Protein AF-A0A6I4RIL9-F1 (afdb_monomer_lite)

Structure (mmCIF, N/CA/C/O backbone):
data_AF-A0A6I4RIL9-F1
#
_entry.id   AF-A0A6I4RIL9-F1
#
loop_
_atom_site.group_PDB
_atom_site.id
_atom_site.type_symbol
_atom_site.label_atom_id
_atom_site.label_alt_id
_atom_site.label_comp_id
_atom_site.label_asym_id
_atom_site.label_entity_id
_atom_site.label_seq_id
_atom_site.pdbx_PDB_ins_code
_atom_site.Cartn_x
_atom_site.Cartn_y
_atom_site.Cartn_z
_atom_site.occupancy
_atom_site.B_iso_or_equiv
_atom_site.auth_seq_id
_atom_site.auth_comp_id
_atom_site.auth_asym_id
_atom_site.auth_atom_id
_atom_site.pdbx_PDB_model_num
ATOM 1 N N . MET A 1 1 ? 39.811 -12.676 -13.874 1.00 53.66 1 MET A N 1
ATOM 2 C CA . MET A 1 1 ? 38.931 -11.908 -12.967 1.00 53.66 1 MET A CA 1
ATOM 3 C C . MET A 1 1 ? 37.984 -11.093 -13.837 1.00 53.66 1 MET A C 1
ATOM 5 O O . MET A 1 1 ? 38.395 -10.083 -14.389 1.00 53.66 1 MET A O 1
ATOM 9 N N . SER A 1 2 ? 36.781 -11.600 -14.100 1.00 66.12 2 SER A N 1
ATOM 10 C CA . SER A 1 2 ? 35.879 -11.022 -15.105 1.00 66.12 2 SER A CA 1
ATOM 11 C C . SER A 1 2 ? 35.146 -9.795 -14.552 1.00 66.12 2 SER A C 1
ATOM 13 O O . SER A 1 2 ? 34.467 -9.886 -13.536 1.00 66.12 2 SER A O 1
ATOM 15 N N . LEU A 1 3 ? 35.255 -8.655 -15.242 1.00 71.38 3 LEU A N 1
ATOM 16 C CA . LEU A 1 3 ? 34.658 -7.362 -14.857 1.00 71.38 3 LEU A CA 1
ATOM 17 C C . LEU A 1 3 ? 33.143 -7.269 -15.141 1.00 71.38 3 LEU A C 1
ATOM 19 O O . LEU A 1 3 ? 32.523 -6.230 -14.927 1.00 71.38 3 LEU A O 1
ATOM 23 N N . TRP A 1 4 ? 32.529 -8.349 -15.627 1.00 63.50 4 TRP A N 1
ATOM 24 C CA . TRP A 1 4 ? 31.138 -8.362 -16.092 1.00 63.50 4 TRP A CA 1
ATOM 25 C C . TRP A 1 4 ? 30.102 -8.181 -14.975 1.00 63.50 4 TRP A C 1
ATOM 27 O O . TRP A 1 4 ? 29.002 -7.706 -15.244 1.00 63.50 4 TRP A O 1
ATOM 37 N N . 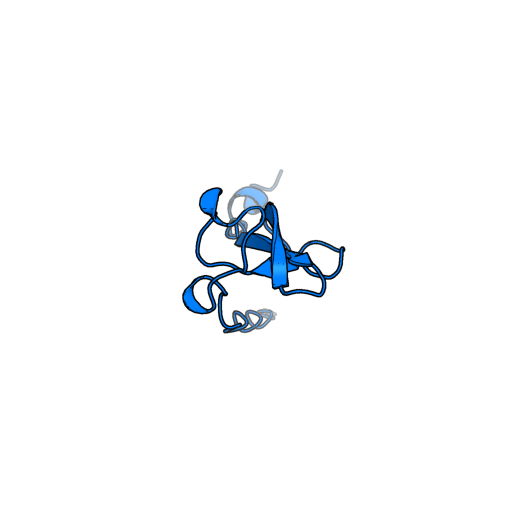SER A 1 5 ? 30.454 -8.460 -13.717 1.00 62.12 5 SER A N 1
ATOM 38 C CA . SER A 1 5 ? 29.570 -8.236 -12.562 1.00 62.12 5 SER A CA 1
ATOM 39 C C . SER A 1 5 ? 29.202 -6.759 -12.353 1.00 62.12 5 SER A C 1
ATOM 41 O O . SER A 1 5 ? 28.196 -6.470 -11.711 1.00 62.12 5 SER A O 1
ATOM 43 N N . LEU A 1 6 ? 29.982 -5.824 -12.913 1.00 64.56 6 LEU A N 1
ATOM 44 C CA . LEU A 1 6 ? 29.733 -4.378 -12.827 1.00 64.56 6 LEU A CA 1
ATOM 45 C C . LEU A 1 6 ? 28.670 -3.886 -13.821 1.00 64.56 6 LEU A C 1
ATOM 47 O O . LEU A 1 6 ? 28.105 -2.813 -13.633 1.00 64.56 6 LEU A O 1
ATOM 51 N N . LEU A 1 7 ? 28.388 -4.666 -14.867 1.00 66.50 7 LEU A N 1
ATOM 52 C CA . LEU A 1 7 ? 27.407 -4.335 -15.907 1.00 66.50 7 LEU A CA 1
ATOM 53 C C . LEU A 1 7 ? 26.023 -4.927 -15.601 1.00 66.50 7 LEU A C 1
ATOM 55 O O . LEU A 1 7 ? 25.095 -4.785 -16.400 1.00 66.50 7 LEU A O 1
ATOM 59 N N . ALA A 1 8 ? 25.865 -5.601 -14.456 1.00 64.44 8 ALA A N 1
ATOM 60 C CA . ALA A 1 8 ? 24.576 -6.125 -14.038 1.00 64.44 8 ALA A CA 1
ATOM 61 C C . ALA A 1 8 ? 23.590 -4.956 -13.842 1.00 64.44 8 ALA A C 1
ATOM 63 O O . ALA A 1 8 ? 23.898 -4.016 -13.103 1.00 64.44 8 ALA A O 1
ATOM 64 N N . PRO A 1 9 ? 22.403 -4.983 -14.478 1.00 63.72 9 PRO A N 1
ATOM 65 C CA . PRO A 1 9 ? 21.422 -3.918 -14.334 1.00 63.72 9 PRO A CA 1
ATOM 66 C C . PRO A 1 9 ? 21.073 -3.754 -12.855 1.00 63.72 9 PRO A C 1
ATOM 68 O O . PRO A 1 9 ? 20.567 -4.679 -12.212 1.00 63.72 9 PRO A O 1
ATOM 71 N N . AR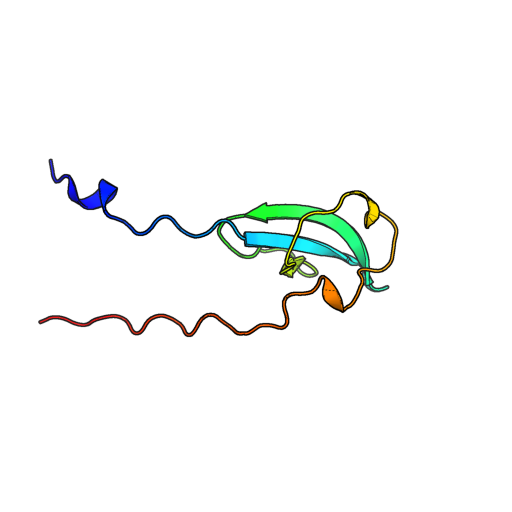G A 1 10 ? 21.379 -2.575 -12.305 1.00 64.25 10 ARG A N 1
ATOM 72 C CA . ARG A 1 10 ? 21.117 -2.250 -10.904 1.00 64.25 10 ARG A CA 1
ATOM 73 C C . ARG A 1 10 ? 19.616 -2.388 -10.674 1.00 64.25 10 ARG A C 1
ATOM 75 O O . ARG A 1 10 ? 18.835 -1.653 -11.274 1.00 64.25 10 ARG A O 1
ATOM 82 N N . ARG A 1 11 ? 19.205 -3.371 -9.861 1.00 66.56 11 ARG A N 1
ATOM 83 C CA . ARG A 1 11 ? 17.784 -3.599 -9.558 1.00 66.56 11 ARG A CA 1
ATOM 84 C C . ARG A 1 11 ? 17.197 -2.287 -9.052 1.00 66.56 11 ARG A C 1
ATOM 86 O O . ARG A 1 11 ? 17.702 -1.750 -8.068 1.00 66.56 11 ARG A O 1
ATOM 93 N N . ALA A 1 12 ? 16.163 -1.782 -9.720 1.00 76.81 12 ALA A N 1
ATOM 94 C CA . ALA A 1 12 ? 15.467 -0.587 -9.267 1.00 76.81 12 ALA A CA 1
ATOM 95 C C . ALA A 1 12 ? 15.013 -0.794 -7.815 1.00 76.81 12 ALA A C 1
ATOM 97 O O . ALA A 1 12 ? 14.497 -1.857 -7.461 1.00 76.81 12 ALA A O 1
ATOM 98 N N . MET A 1 13 ? 15.287 0.193 -6.969 1.00 84.69 13 MET A N 1
ATOM 99 C CA . MET A 1 13 ? 14.846 0.195 -5.581 1.00 84.69 13 MET A CA 1
ATOM 100 C C . MET A 1 13 ? 13.346 0.478 -5.587 1.00 84.69 13 MET A C 1
ATOM 102 O O . MET A 1 13 ? 12.911 1.495 -6.124 1.00 84.69 13 MET A O 1
ATOM 106 N N . ARG A 1 14 ? 12.559 -0.468 -5.076 1.00 90.38 14 ARG A N 1
ATOM 107 C CA . ARG A 1 14 ? 11.100 -0.371 -5.011 1.00 90.38 14 ARG A CA 1
ATOM 108 C C . ARG A 1 14 ? 10.686 0.036 -3.613 1.00 90.38 14 ARG A C 1
ATOM 110 O O . ARG A 1 14 ? 11.430 -0.163 -2.653 1.00 90.38 14 ARG A O 1
ATOM 117 N N . ARG A 1 15 ? 9.487 0.584 -3.500 1.00 92.31 15 AR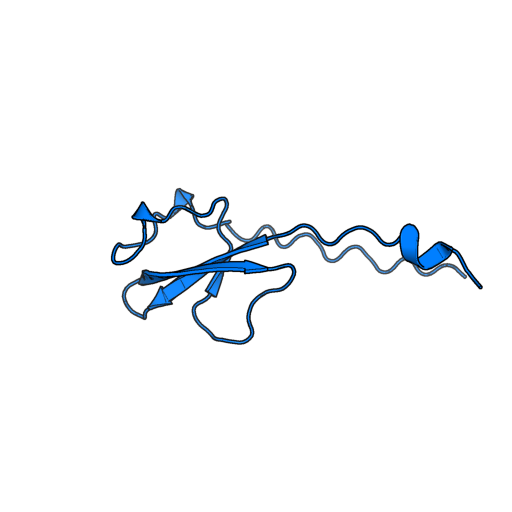G A N 1
ATOM 118 C CA . ARG A 1 15 ? 8.948 1.128 -2.258 1.00 92.31 15 ARG A CA 1
ATOM 119 C C . ARG A 1 15 ? 7.729 0.323 -1.877 1.00 92.31 15 ARG A C 1
ATOM 121 O O . ARG A 1 15 ? 6.910 0.001 -2.730 1.00 92.31 15 ARG A O 1
ATOM 128 N N . TYR A 1 16 ? 7.620 -0.008 -0.603 1.00 92.94 16 TYR A N 1
ATOM 129 C CA . TYR A 1 16 ? 6.537 -0.824 -0.095 1.00 92.94 16 TYR A CA 1
ATOM 130 C C . TYR A 1 16 ? 5.967 -0.233 1.190 1.00 92.94 16 TYR A C 1
ATOM 132 O O . TYR A 1 16 ? 6.702 0.304 2.024 1.00 92.94 16 TYR A O 1
ATOM 140 N N . ALA A 1 17 ? 4.661 -0.400 1.365 1.00 94.00 17 ALA A N 1
ATOM 141 C CA . ALA A 1 17 ? 3.941 -0.108 2.594 1.00 94.00 17 ALA A CA 1
ATOM 142 C C . ALA A 1 17 ? 3.339 -1.403 3.151 1.00 94.00 17 ALA A C 1
ATOM 144 O O . ALA A 1 17 ? 2.783 -2.203 2.403 1.00 94.00 17 ALA A O 1
ATOM 145 N N . LEU A 1 18 ? 3.463 -1.627 4.457 1.00 94.19 18 LEU A N 1
ATOM 146 C CA . LEU A 1 18 ? 2.810 -2.730 5.157 1.00 94.19 18 LEU A CA 1
ATOM 147 C C . LEU A 1 18 ? 1.429 -2.278 5.604 1.00 94.19 18 LEU A C 1
ATOM 149 O O . LEU A 1 18 ? 1.331 -1.362 6.422 1.00 94.19 18 LEU A O 1
ATOM 153 N N . LEU A 1 19 ? 0.393 -2.944 5.118 1.00 93.50 19 LEU A N 1
ATOM 154 C CA . LEU A 1 19 ? -0.983 -2.720 5.535 1.00 93.50 19 LEU A CA 1
ATOM 155 C C . LEU A 1 19 ? -1.427 -3.803 6.517 1.00 93.50 19 LEU A C 1
ATOM 157 O O . LEU A 1 19 ? -1.053 -4.969 6.384 1.00 93.50 19 LEU A O 1
ATOM 161 N N . ASP A 1 20 ? -2.232 -3.413 7.501 1.00 92.56 20 ASP A N 1
ATOM 162 C CA . ASP A 1 20 ? -2.986 -4.368 8.309 1.00 92.56 20 ASP A CA 1
ATOM 163 C C . ASP A 1 20 ? -4.296 -4.790 7.620 1.00 92.56 20 ASP A C 1
ATOM 165 O O . ASP A 1 20 ? -4.622 -4.346 6.518 1.00 92.56 20 ASP A O 1
ATOM 169 N N . ALA A 1 21 ? -5.067 -5.659 8.279 1.00 91.00 21 ALA A N 1
ATOM 170 C CA . ALA A 1 21 ? -6.343 -6.150 7.758 1.00 91.00 21 ALA A CA 1
ATOM 171 C C . ALA A 1 21 ? -7.396 -5.043 7.545 1.00 91.00 21 ALA A C 1
ATOM 173 O O . ALA A 1 21 ? -8.344 -5.250 6.793 1.00 91.00 21 ALA A O 1
ATOM 174 N N . ALA A 1 22 ? -7.235 -3.878 8.179 1.00 91.19 22 ALA A N 1
ATOM 175 C CA . ALA A 1 22 ? -8.103 -2.717 8.002 1.00 91.19 22 ALA A CA 1
ATOM 176 C C . ALA A 1 22 ? -7.594 -1.757 6.906 1.00 91.19 22 ALA A C 1
ATOM 178 O O . ALA A 1 22 ? -8.214 -0.723 6.660 1.00 91.19 22 ALA A O 1
ATOM 179 N N . GLY A 1 23 ? -6.470 -2.070 6.249 1.00 90.12 23 GLY A N 1
ATOM 180 C CA . GLY A 1 23 ? -5.849 -1.214 5.237 1.00 90.12 23 GLY A CA 1
ATOM 181 C C . GLY A 1 23 ? -5.050 -0.043 5.820 1.00 90.12 23 GLY A C 1
ATOM 182 O O . GLY A 1 23 ? -4.731 0.903 5.094 1.00 90.12 23 GLY A O 1
ATOM 183 N N . ILE A 1 24 ? -4.730 -0.077 7.118 1.00 93.56 24 ILE A N 1
ATOM 184 C CA . ILE A 1 24 ? -3.934 0.955 7.785 1.00 93.56 24 ILE A CA 1
ATOM 185 C C . ILE A 1 24 ? -2.451 0.662 7.576 1.00 93.56 24 ILE A C 1
ATOM 187 O O . ILE A 1 24 ? -1.982 -0.450 7.820 1.00 93.56 24 ILE A O 1
ATOM 191 N N . CYS A 1 25 ? -1.691 1.679 7.175 1.00 94.94 25 CYS A N 1
ATOM 192 C CA . CYS A 1 25 ? -0.254 1.564 6.998 1.00 94.94 25 CYS A CA 1
ATOM 193 C C . CYS A 1 25 ? 0.464 1.484 8.354 1.00 94.94 25 CYS A C 1
ATOM 195 O O . CYS A 1 25 ? 0.403 2.395 9.182 1.00 94.94 25 CYS A O 1
ATOM 197 N N . ARG A 1 26 ? 1.172 0.376 8.574 1.00 94.88 26 ARG A N 1
ATOM 198 C CA . ARG A 1 26 ? 1.929 0.072 9.796 1.00 94.88 26 ARG A CA 1
ATOM 199 C C . ARG A 1 26 ? 3.426 0.281 9.640 1.00 94.88 26 ARG A C 1
ATOM 201 O O . ARG A 1 26 ? 4.088 0.608 10.618 1.00 94.88 26 ARG A O 1
ATOM 208 N N . ALA A 1 27 ? 3.957 0.093 8.436 1.00 94.00 27 ALA A N 1
ATOM 209 C CA . ALA A 1 27 ? 5.380 0.252 8.166 1.00 94.00 27 ALA A CA 1
ATOM 210 C C . ALA A 1 27 ? 5.635 0.663 6.716 1.00 94.00 27 ALA A C 1
ATOM 212 O O . ALA A 1 27 ? 4.818 0.422 5.831 1.00 94.00 27 ALA A O 1
ATOM 213 N N . LEU A 1 28 ? 6.805 1.249 6.488 1.00 93.62 28 LEU A N 1
ATOM 214 C CA . LEU A 1 28 ? 7.282 1.703 5.188 1.00 93.62 28 LEU A CA 1
ATOM 215 C C . LEU A 1 28 ? 8.686 1.141 4.970 1.00 93.62 28 LEU A C 1
ATOM 217 O O . LEU A 1 28 ? 9.487 1.106 5.906 1.00 93.62 28 LEU A O 1
ATOM 221 N N . ARG A 1 29 ? 8.986 0.672 3.758 1.00 91.94 29 ARG A N 1
ATOM 222 C CA . ARG A 1 29 ? 10.307 0.127 3.428 1.00 91.94 29 ARG A CA 1
ATOM 223 C C . ARG A 1 29 ? 10.629 0.270 1.954 1.00 91.94 29 ARG A C 1
ATOM 225 O O . ARG A 1 29 ? 9.811 -0.045 1.098 1.00 91.94 29 ARG A O 1
ATOM 232 N N . GLU A 1 30 ? 11.878 0.605 1.675 1.00 91.31 30 GLU A N 1
ATOM 233 C CA . GLU A 1 30 ? 12.453 0.487 0.343 1.00 91.31 30 GLU A CA 1
ATOM 234 C C . GLU A 1 30 ? 13.263 -0.809 0.236 1.00 91.31 30 GLU A C 1
ATOM 236 O O . GLU A 1 30 ? 14.079 -1.126 1.102 1.00 91.31 30 GLU A O 1
ATOM 241 N N . ALA A 1 31 ? 12.999 -1.601 -0.799 1.00 88.12 31 ALA A N 1
ATOM 242 C CA . ALA A 1 31 ? 13.655 -2.880 -1.027 1.00 88.12 31 ALA A CA 1
ATOM 243 C C . ALA A 1 31 ? 13.742 -3.194 -2.525 1.00 88.12 31 ALA A C 1
ATOM 245 O O . ALA A 1 31 ? 12.888 -2.812 -3.320 1.00 88.12 31 ALA A O 1
ATOM 246 N N . HIS A 1 32 ? 14.765 -3.944 -2.929 1.00 83.81 32 HIS A N 1
ATOM 247 C CA . HIS A 1 32 ? 14.899 -4.392 -4.321 1.00 83.81 32 HIS A CA 1
ATOM 248 C C . HIS A 1 32 ? 13.919 -5.515 -4.695 1.00 83.81 32 HIS A C 1
ATOM 250 O O . HIS A 1 32 ? 13.665 -5.738 -5.878 1.00 83.81 32 HIS A O 1
ATOM 256 N N . SER A 1 33 ? 13.380 -6.220 -3.699 1.00 81.81 33 SER A N 1
ATOM 257 C CA . SER A 1 33 ? 12.448 -7.336 -3.864 1.00 81.81 33 SER A CA 1
ATOM 258 C C . SER A 1 33 ? 11.271 -7.183 -2.911 1.00 81.81 33 SER A C 1
ATOM 260 O O . SER A 1 33 ? 11.413 -6.572 -1.848 1.00 81.81 33 SER A O 1
ATOM 262 N N . ALA A 1 34 ? 10.132 -7.767 -3.288 1.00 80.62 34 ALA A N 1
ATOM 263 C CA . ALA A 1 34 ? 8.969 -7.831 -2.422 1.00 80.62 34 ALA A CA 1
ATOM 264 C C . ALA A 1 34 ? 9.337 -8.561 -1.116 1.00 80.62 34 ALA A C 1
ATOM 266 O O . ALA A 1 34 ? 10.001 -9.602 -1.156 1.00 80.62 34 ALA A O 1
ATOM 267 N N . PRO A 1 35 ? 8.944 -8.019 0.039 1.00 84.31 35 PRO A N 1
ATOM 268 C CA . PRO A 1 35 ? 9.135 -8.687 1.315 1.00 84.31 35 PRO A CA 1
ATOM 269 C C . PRO A 1 35 ? 8.412 -10.028 1.408 1.00 84.31 35 PRO A C 1
ATOM 271 O O . PRO A 1 35 ? 7.321 -10.177 0.874 1.00 84.31 35 PRO A O 1
ATOM 274 N N . THR A 1 36 ? 8.968 -10.970 2.172 1.00 85.94 36 THR A N 1
ATOM 275 C CA . THR A 1 36 ? 8.362 -12.301 2.364 1.00 85.94 36 THR A CA 1
ATOM 276 C C . THR A 1 36 ? 7.099 -12.278 3.231 1.00 85.94 36 THR A C 1
ATOM 278 O O . THR A 1 36 ? 6.282 -13.189 3.153 1.00 85.94 36 THR A O 1
ATOM 281 N N . GLN A 1 37 ? 6.927 -11.263 4.084 1.00 86.31 37 GLN A N 1
ATOM 282 C CA . GLN A 1 37 ? 5.728 -11.146 4.917 1.00 86.31 37 GLN A CA 1
ATOM 283 C C . GLN A 1 37 ? 4.501 -10.736 4.085 1.00 86.31 37 GLN A C 1
ATOM 285 O O . GLN A 1 37 ? 4.626 -9.899 3.190 1.00 86.31 37 GLN A O 1
ATOM 290 N N . PRO A 1 38 ? 3.305 -11.251 4.410 1.00 86.44 38 PRO A N 1
ATOM 291 C CA . PRO A 1 38 ? 2.065 -10.792 3.795 1.00 86.44 38 PRO A CA 1
ATOM 292 C C . PRO A 1 38 ? 1.730 -9.352 4.214 1.00 86.44 38 PRO A C 1
ATOM 294 O O . PRO A 1 38 ? 2.190 -8.869 5.249 1.00 86.44 38 PRO A O 1
ATOM 297 N N . GLY A 1 39 ? 0.914 -8.669 3.407 1.00 89.38 39 GLY A N 1
ATOM 298 C CA . GLY A 1 39 ? 0.430 -7.308 3.682 1.00 89.38 39 GLY A CA 1
ATOM 299 C C . GLY A 1 39 ? 1.316 -6.182 3.143 1.00 89.38 39 GLY A C 1
ATOM 300 O O . GLY A 1 39 ? 0.932 -5.019 3.225 1.00 89.38 39 GLY A O 1
ATOM 301 N N . TRP A 1 40 ? 2.477 -6.494 2.565 1.00 91.62 40 TRP A N 1
ATOM 302 C CA . TRP A 1 40 ? 3.285 -5.501 1.859 1.00 91.62 40 TRP A CA 1
ATOM 303 C C . TRP A 1 40 ? 2.715 -5.233 0.467 1.00 91.62 40 TRP A C 1
ATOM 305 O O . TRP A 1 40 ? 2.598 -6.145 -0.349 1.00 91.62 40 TRP A O 1
ATOM 315 N N . VAL A 1 41 ? 2.405 -3.971 0.193 1.00 90.75 41 VAL A N 1
ATOM 316 C CA . VAL A 1 41 ? 1.966 -3.486 -1.119 1.00 90.75 41 VAL A CA 1
ATOM 317 C C . VAL A 1 41 ? 3.010 -2.540 -1.692 1.00 90.75 41 VAL A C 1
ATOM 319 O O . VAL A 1 41 ? 3.653 -1.802 -0.946 1.00 90.75 41 VAL A O 1
ATOM 322 N N . GLU A 1 42 ? 3.214 -2.582 -3.007 1.00 91.50 42 GLU A N 1
ATOM 323 C CA . GLU A 1 42 ? 4.122 -1.661 -3.696 1.00 91.50 42 GLU A CA 1
ATOM 324 C C . GLU A 1 42 ? 3.468 -0.278 -3.812 1.00 91.50 42 GLU A C 1
ATOM 326 O O . GLU A 1 42 ? 2.283 -0.158 -4.133 1.00 91.50 42 GLU A O 1
ATOM 331 N N . VAL A 1 43 ? 4.239 0.765 -3.514 1.00 91.88 43 VAL A N 1
ATOM 332 C CA . VAL A 1 43 ? 3.782 2.158 -3.506 1.00 91.88 43 VAL A CA 1
ATOM 333 C C . VAL A 1 43 ? 4.677 3.036 -4.370 1.00 91.88 43 VAL A C 1
ATOM 335 O O . VAL A 1 43 ? 5.852 2.733 -4.571 1.00 91.88 43 VAL A O 1
ATOM 338 N N . GLU A 1 44 ? 4.126 4.123 -4.905 1.00 90.31 44 GLU A N 1
ATOM 339 C CA . GLU A 1 44 ? 4.878 5.031 -5.779 1.00 90.31 44 GLU A CA 1
ATOM 340 C C . GLU A 1 44 ? 5.927 5.830 -4.995 1.00 90.31 44 GLU A C 1
ATOM 342 O O . GLU A 1 44 ? 7.011 6.109 -5.506 1.00 90.31 44 GLU A O 1
ATOM 347 N N . GLU A 1 45 ? 5.652 6.147 -3.729 1.00 91.00 45 GLU A N 1
ATOM 348 C CA . GLU A 1 4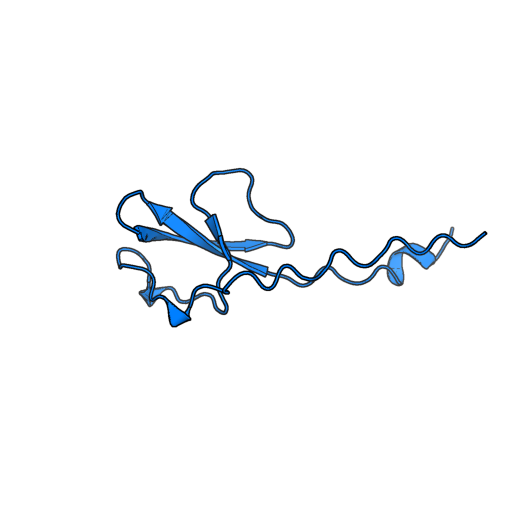5 ? 6.514 6.944 -2.852 1.00 91.00 45 GLU A CA 1
ATOM 349 C C . GLU A 1 45 ? 6.484 6.438 -1.401 1.00 91.00 45 GLU A C 1
ATOM 351 O O . GLU A 1 45 ? 5.592 5.690 -1.011 1.00 91.00 45 GLU 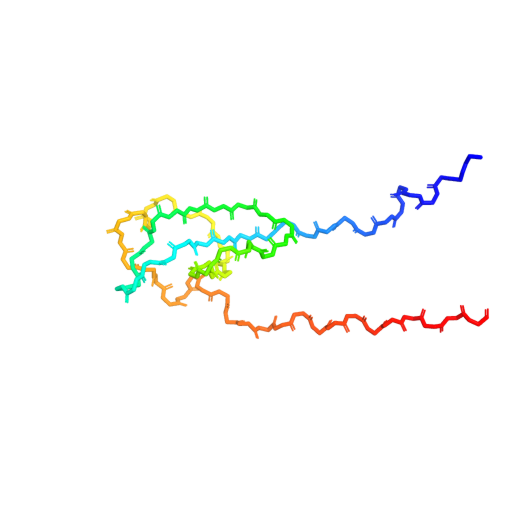A O 1
ATOM 356 N N . ILE A 1 46 ? 7.472 6.830 -0.590 1.00 90.44 46 ILE A N 1
ATOM 357 C CA . ILE A 1 46 ? 7.477 6.582 0.858 1.00 90.44 46 ILE A CA 1
ATOM 358 C C . ILE A 1 46 ? 7.051 7.870 1.554 1.00 90.44 46 ILE A C 1
ATOM 360 O O . ILE A 1 46 ? 7.808 8.839 1.573 1.00 90.44 46 ILE A O 1
ATOM 364 N N . CYS A 1 47 ? 5.864 7.868 2.161 1.00 92.44 47 CYS A N 1
ATOM 365 C CA . CYS A 1 47 ? 5.380 9.007 2.930 1.00 92.44 47 CYS A CA 1
ATOM 366 C C . CYS A 1 47 ? 5.105 8.613 4.392 1.00 92.44 47 CYS A C 1
ATOM 368 O O . CYS A 1 47 ? 4.150 7.880 4.661 1.00 92.44 47 CYS A O 1
ATOM 370 N N . PRO A 1 48 ? 5.878 9.131 5.368 1.00 92.50 48 PRO A N 1
ATOM 371 C CA . PRO A 1 48 ? 5.668 8.854 6.793 1.00 92.50 48 PRO A CA 1
ATOM 372 C C . PRO A 1 48 ? 4.282 9.256 7.306 1.00 92.50 48 PRO A C 1
ATOM 374 O O . PRO A 1 48 ? 3.803 8.690 8.284 1.00 92.50 48 PRO A O 1
ATOM 377 N N . SER A 1 49 ? 3.621 10.208 6.637 1.00 93.56 49 SER A N 1
ATOM 378 C CA . SER A 1 49 ? 2.281 10.679 7.005 1.00 93.56 49 SER A CA 1
ATOM 379 C C . SER A 1 49 ? 1.208 9.585 6.945 1.00 93.56 49 SER A C 1
ATOM 381 O O . SER A 1 49 ? 0.162 9.726 7.577 1.00 93.56 49 SER A O 1
ATOM 383 N N . TRP A 1 50 ? 1.461 8.492 6.219 1.00 93.75 50 TRP A N 1
ATOM 384 C CA . TRP A 1 50 ? 0.542 7.361 6.114 1.00 93.75 50 TRP A CA 1
ATOM 385 C C . TRP A 1 50 ? 0.575 6.445 7.335 1.00 93.75 50 TRP A C 1
ATOM 387 O O . TRP A 1 50 ? -0.361 5.678 7.531 1.00 93.75 50 TRP A O 1
ATOM 397 N N . LEU A 1 51 ? 1.617 6.502 8.169 1.00 94.06 51 LEU A N 1
ATOM 398 C CA . LEU A 1 51 ? 1.714 5.643 9.348 1.00 94.06 51 LEU A CA 1
ATOM 399 C C . LEU A 1 51 ? 0.515 5.865 10.282 1.00 94.06 51 LEU A C 1
ATOM 401 O O . LEU A 1 51 ? 0.217 6.986 10.692 1.00 94.06 51 LEU A O 1
ATOM 405 N N . GLY A 1 52 ? -0.190 4.780 10.601 1.00 94.31 52 GLY A N 1
ATOM 406 C CA . GLY A 1 52 ? -1.412 4.812 11.405 1.00 94.31 52 GLY A CA 1
ATOM 407 C C . GLY A 1 52 ? -2.649 5.330 10.665 1.00 94.31 52 GLY A C 1
ATOM 408 O O . GLY A 1 52 ? -3.691 5.508 11.292 1.00 94.31 52 GLY A O 1
ATOM 409 N N . ARG A 1 53 ? -2.572 5.555 9.348 1.00 93.94 53 ARG A N 1
ATOM 410 C CA . ARG A 1 53 ? -3.692 5.978 8.496 1.00 93.94 53 ARG A CA 1
ATOM 411 C C . ARG A 1 53 ? -3.947 4.978 7.375 1.00 93.94 53 ARG A C 1
ATOM 413 O O . ARG A 1 53 ? -3.091 4.157 7.047 1.00 93.94 53 ARG A O 1
ATOM 420 N N . THR A 1 54 ? -5.136 5.045 6.787 1.00 92.38 54 THR A N 1
ATOM 421 C CA . THR A 1 54 ? -5.471 4.266 5.594 1.00 92.38 54 THR A CA 1
ATOM 422 C C . THR A 1 54 ? -4.619 4.721 4.415 1.00 92.38 54 THR A C 1
ATOM 424 O O . THR A 1 54 ? -4.442 5.921 4.184 1.00 92.38 54 THR A O 1
ATOM 427 N N . LEU A 1 55 ? -4.059 3.761 3.681 1.00 90.62 55 LEU A N 1
ATOM 428 C CA . LEU A 1 55 ? -3.227 4.078 2.527 1.00 90.62 55 LEU A CA 1
ATOM 429 C C . LEU A 1 55 ? -4.112 4.625 1.392 1.00 90.62 55 LEU A C 1
ATOM 431 O O . LEU A 1 55 ? -5.084 3.967 1.011 1.00 90.62 55 LEU A O 1
ATOM 435 N N . PRO A 1 56 ? -3.810 5.811 0.835 1.00 88.56 56 PRO A N 1
ATOM 436 C CA . PRO A 1 56 ? -4.589 6.347 -0.269 1.00 88.56 56 PRO A CA 1
ATOM 437 C C . PRO A 1 56 ? -4.408 5.473 -1.513 1.00 88.56 56 PRO A C 1
ATOM 439 O O . PRO A 1 56 ? -3.287 5.136 -1.887 1.00 88.56 56 PRO A O 1
ATOM 442 N N . SER A 1 57 ? -5.503 5.160 -2.207 1.00 85.56 57 SER A N 1
ATOM 443 C CA . SER A 1 57 ? -5.496 4.268 -3.378 1.00 85.56 57 SER A CA 1
ATOM 444 C C . SER A 1 57 ? -4.560 4.736 -4.494 1.00 85.56 57 SER A C 1
ATOM 446 O O . SER A 1 57 ? -4.027 3.918 -5.231 1.00 85.56 57 SER A O 1
ATOM 448 N N . ARG A 1 58 ? -4.337 6.054 -4.598 1.00 85.94 58 ARG A N 1
ATOM 449 C CA . ARG A 1 58 ? -3.416 6.669 -5.563 1.00 85.94 58 ARG A CA 1
ATOM 450 C C . ARG A 1 58 ? -1.942 6.381 -5.264 1.00 85.94 58 ARG A C 1
ATOM 452 O O . ARG A 1 58 ? -1.138 6.424 -6.179 1.00 85.94 58 ARG A O 1
ATOM 459 N N . ALA A 1 59 ? -1.586 6.112 -4.007 1.00 87.38 59 ALA A N 1
ATOM 460 C CA . ALA A 1 59 ? -0.213 5.775 -3.638 1.00 87.38 59 ALA A CA 1
ATOM 461 C C . ALA A 1 59 ? 0.141 4.321 -3.963 1.00 87.38 59 ALA A C 1
ATOM 463 O O . ALA A 1 59 ? 1.322 3.993 -4.044 1.00 87.38 59 ALA A O 1
ATOM 464 N N . ILE A 1 60 ? -0.862 3.453 -4.122 1.00 88.12 60 ILE A N 1
ATOM 465 C CA . ILE A 1 60 ? -0.669 2.048 -4.472 1.00 88.12 60 ILE A CA 1
ATOM 466 C C . ILE A 1 60 ? -0.282 1.985 -5.944 1.00 88.12 60 ILE A C 1
ATOM 468 O O . ILE A 1 60 ? -1.046 2.419 -6.808 1.00 88.12 60 ILE A O 1
ATOM 472 N N . VAL A 1 61 ? 0.874 1.388 -6.234 1.00 84.50 61 VAL A N 1
ATOM 473 C CA . VAL A 1 61 ? 1.226 1.052 -7.613 1.00 84.50 61 VAL A CA 1
ATOM 474 C C . VAL A 1 61 ? 0.246 -0.026 -8.043 1.00 84.50 61 VAL A C 1
ATOM 476 O O . VAL A 1 61 ? 0.358 -1.182 -7.632 1.00 84.50 61 VAL A O 1
ATOM 479 N N . GLN A 1 62 ? -0.747 0.345 -8.853 1.00 68.38 62 GLN A N 1
ATOM 480 C CA . GLN A 1 62 ? -1.539 -0.644 -9.569 1.00 68.38 62 GLN A CA 1
ATOM 481 C C . GLN A 1 62 ? -0.547 -1.463 -10.372 1.00 68.38 62 GLN A C 1
ATOM 483 O O . GLN A 1 62 ? 0.144 -0.912 -11.227 1.00 68.38 62 GLN A O 1
ATOM 488 N N . SER A 1 63 ? -0.432 -2.743 -10.037 1.00 53.81 63 SER A N 1
ATOM 489 C CA . SER A 1 63 ? 0.546 -3.671 -10.575 1.00 53.81 63 SER A CA 1
ATOM 490 C C . SER A 1 63 ? 0.448 -3.747 -12.102 1.00 53.81 63 SER A C 1
ATOM 492 O O . SER A 1 63 ? -0.074 -4.707 -12.660 1.00 53.81 63 S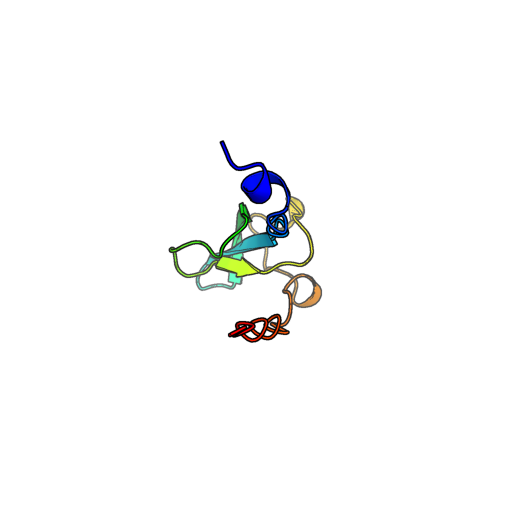ER A O 1
ATOM 494 N N . ARG A 1 64 ? 1.032 -2.786 -12.822 1.00 49.25 64 ARG A N 1
ATOM 495 C CA . ARG A 1 64 ? 1.727 -3.091 -14.060 1.00 49.25 64 ARG A CA 1
ATOM 496 C C . ARG A 1 64 ? 2.898 -3.916 -13.591 1.00 49.25 64 ARG A C 1
ATOM 498 O O . ARG A 1 64 ? 3.948 -3.372 -13.258 1.00 49.25 64 ARG A O 1
ATOM 505 N N . GLN A 1 65 ? 2.671 -5.222 -13.450 1.00 44.75 65 GLN A N 1
ATOM 506 C CA . GLN A 1 65 ? 3.769 -6.160 -13.340 1.00 44.75 65 GLN A CA 1
ATOM 507 C C . GLN A 1 65 ? 4.753 -5.732 -14.427 1.00 44.75 65 GLN A C 1
ATOM 509 O O . GLN A 1 65 ? 4.341 -5.660 -15.587 1.00 44.75 65 GLN A O 1
ATOM 514 N N . PRO A 1 66 ? 5.991 -5.337 -14.089 1.00 47.56 66 PRO A N 1
ATOM 515 C CA . PRO A 1 66 ? 6.988 -5.193 -15.119 1.00 47.56 66 PRO A CA 1
ATOM 516 C C . PRO A 1 66 ? 7.087 -6.588 -15.704 1.00 47.56 66 PRO A C 1
ATOM 518 O O . PRO A 1 66 ? 7.519 -7.521 -15.022 1.00 47.56 66 PRO A O 1
ATOM 521 N N . GLU A 1 67 ? 6.528 -6.710 -16.904 1.00 48.38 67 GLU A N 1
ATOM 522 C CA . GLU A 1 67 ? 6.583 -7.867 -17.767 1.00 48.38 67 GLU A CA 1
ATOM 523 C C . GLU A 1 67 ? 7.955 -8.483 -17.557 1.00 48.38 67 GLU A C 1
ATOM 525 O O . GLU A 1 67 ? 8.981 -7.810 -17.709 1.00 48.38 67 GLU A O 1
ATOM 530 N N . SER A 1 68 ? 7.954 -9.703 -17.018 1.00 48.28 68 SER A N 1
ATOM 531 C CA . SER A 1 68 ? 9.175 -10.449 -16.764 1.00 48.28 68 SER A CA 1
ATOM 532 C C . SER A 1 68 ? 9.985 -10.371 -18.046 1.00 48.28 68 SER A C 1
ATOM 534 O O . SER A 1 68 ? 9.563 -10.939 -19.049 1.00 48.28 68 SER A O 1
ATOM 536 N N . ARG A 1 69 ? 11.081 -9.595 -18.039 1.00 53.88 69 ARG A N 1
ATOM 537 C CA . ARG A 1 69 ? 11.935 -9.416 -19.219 1.00 53.88 69 ARG A CA 1
ATOM 538 C C . ARG A 1 69 ? 12.178 -10.817 -19.777 1.00 53.88 69 ARG A C 1
ATOM 540 O O . ARG A 1 69 ? 12.686 -11.647 -19.012 1.00 53.88 69 ARG A O 1
ATOM 547 N N . PRO A 1 70 ? 11.782 -11.119 -21.027 1.00 48.47 70 PRO A N 1
ATOM 548 C CA . PRO A 1 70 ? 11.970 -12.450 -21.556 1.00 48.47 70 PRO A CA 1
ATOM 549 C C . PRO A 1 70 ? 13.459 -12.754 -21.466 1.00 48.47 70 PRO A C 1
ATOM 551 O O . PRO A 1 70 ? 14.319 -11.951 -21.838 1.00 48.47 70 PRO A O 1
ATOM 554 N N . ARG A 1 71 ? 13.736 -13.895 -20.843 1.00 56.25 71 ARG A N 1
ATOM 555 C CA . ARG A 1 71 ? 15.047 -14.511 -20.714 1.00 56.25 71 ARG A CA 1
ATOM 556 C C . ARG A 1 71 ? 15.627 -14.589 -22.124 1.00 56.25 71 ARG A C 1
ATOM 558 O O . ARG A 1 71 ? 15.190 -15.420 -22.911 1.00 56.25 71 ARG A O 1
ATOM 565 N N . ALA A 1 72 ? 16.545 -13.685 -22.459 1.00 54.97 72 ALA A N 1
ATOM 566 C CA . ALA A 1 72 ? 17.250 -13.744 -23.727 1.00 54.97 72 ALA A CA 1
ATOM 567 C C . ALA A 1 72 ? 18.097 -15.024 -23.714 1.00 54.97 72 ALA A C 1
ATOM 569 O O . ALA A 1 72 ? 19.134 -15.086 -23.056 1.00 54.97 72 ALA A O 1
ATOM 570 N N . LEU A 1 73 ? 17.590 -16.067 -24.374 1.00 54.72 73 LEU A N 1
ATOM 571 C CA . LEU A 1 73 ? 18.405 -17.159 -24.876 1.00 54.72 73 LEU A CA 1
ATOM 572 C C . LEU A 1 73 ? 19.244 -16.604 -26.032 1.00 54.72 73 LEU A C 1
ATOM 574 O O . LEU A 1 73 ? 18.694 -16.166 -27.037 1.00 54.72 73 LEU A O 1
ATOM 578 N N . ALA A 1 74 ? 20.560 -16.643 -25.881 1.00 46.72 74 ALA A N 1
ATOM 579 C CA . ALA A 1 74 ? 21.519 -16.682 -26.981 1.00 46.72 74 ALA A CA 1
ATOM 580 C C . ALA A 1 74 ? 22.538 -17.753 -26.554 1.00 46.72 74 ALA A C 1
ATOM 582 O O . ALA A 1 74 ? 23.149 -17.598 -25.497 1.00 46.72 74 ALA A O 1
ATOM 583 N N . ALA A 1 75 ? 22.390 -18.985 -27.052 1.00 43.00 75 ALA A N 1
ATOM 584 C CA . ALA A 1 75 ? 22.866 -19.500 -28.346 1.00 43.00 75 ALA A CA 1
ATOM 585 C C . ALA A 1 75 ? 24.344 -19.897 -28.253 1.00 43.00 75 ALA A C 1
ATOM 587 O O . ALA A 1 75 ? 25.175 -18.997 -28.009 1.00 43.00 75 ALA A O 1
#

Secondary structure (DSSP, 8-state):
--GGGGGS--PPPEEEEEE-TTSBEEEEEEESS--SSTTEEEESS--GGGBTSBPPGGGB---------------

Radius of gyration: 16.24 Å; chains: 1; bounding box: 47×30×40 Å

pLDDT: mean 79.0, std 16.61, range [43.0, 94.94]

Sequence (75 aa):
MSLWSLLAPRRAMRRYALLDAAGICRALREAHSAPTQPGWVEVEEICPSWLGRTLPSRAIVQSRQPESRPRALAA

Foldseek 3Di:
DDPCVVVPPDQDWWKKFAADPVQQTADIDTHSDDDPDPRIFTFPDDDPVRHRHHDPPNRGDPPPPVPPPPDDDDD